Protein AF-A0A7C2HBJ3-F1 (afdb_monomer)

Mean predicted aligned error: 8.21 Å

Nearest PDB structures (foldseek):
  4od6-assembly1_A  TM=8.580E-01  e=6.125E-02  Deinococcus radiodurans R1 = ATCC 13939 = DSM 20539
  8r55-assembly1_z  TM=7.734E-01  e=4.657E-01  Bacillus subtilis

Solvent-accessible surface area (backbone atoms only — not comparable to full-atom values): 5624 Å² total; per-residue (Å²): 142,80,84,88,83,93,67,67,100,74,77,66,85,75,85,74,86,80,65,62,58,48,61,47,83,83,40,57,81,90,47,35,64,59,52,52,52,57,49,52,54,51,41,50,76,71,63,57,89,70,72,43,78,47,64,79,92,64,98,45,64,66,54,53,52,51,52,58,50,50,77,68,40,90,87,54,89,80,87,78,88,132

pLDDT: mean 87.87, std 13.9, range [45.06, 98.25]

Structure (mmCIF, N/CA/C/O backbone):
data_AF-A0A7C2HBJ3-F1
#
_entry.id   AF-A0A7C2HBJ3-F1
#
loop_
_atom_site.group_PDB
_atom_site.id
_atom_site.type_symbol
_atom_site.label_atom_id
_atom_site.label_alt_id
_atom_site.label_comp_id
_atom_site.label_asym_id
_atom_site.l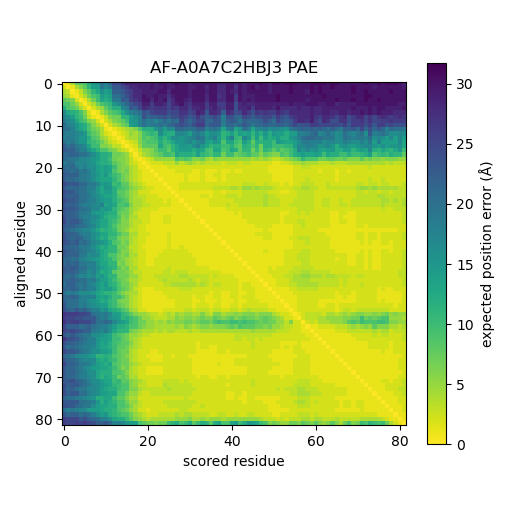abel_entity_id
_atom_site.label_seq_id
_atom_site.pdbx_PDB_ins_code
_atom_site.Cartn_x
_atom_site.Cartn_y
_atom_site.Cartn_z
_atom_site.occupancy
_atom_site.B_iso_or_equiv
_atom_site.auth_seq_id
_atom_site.auth_comp_id
_atom_site.auth_asym_id
_atom_site.auth_atom_id
_atom_site.pdbx_PDB_model_num
ATOM 1 N N . MET A 1 1 ? -39.194 -24.408 -29.327 1.00 49.59 1 MET A N 1
ATOM 2 C CA . MET A 1 1 ? -38.097 -24.900 -28.471 1.00 49.59 1 MET A CA 1
ATOM 3 C C . MET A 1 1 ? -36.820 -24.272 -29.006 1.00 49.59 1 MET A C 1
ATOM 5 O O . MET A 1 1 ? -36.317 -24.757 -30.007 1.00 49.59 1 MET A O 1
ATOM 9 N N . SER A 1 2 ? -36.381 -23.151 -28.429 1.00 45.06 2 SER A N 1
ATOM 10 C CA . SER A 1 2 ? -35.100 -22.512 -28.770 1.00 45.06 2 SER A CA 1
ATOM 11 C C . SER A 1 2 ? -34.176 -22.627 -27.563 1.00 45.06 2 SER A C 1
ATOM 13 O O . SER A 1 2 ? -34.623 -22.440 -26.432 1.00 45.06 2 SER A O 1
ATOM 15 N N . SER A 1 3 ? -32.944 -23.044 -27.841 1.00 52.25 3 SER A N 1
ATOM 16 C CA . SER A 1 3 ? -31.914 -23.487 -26.900 1.00 52.25 3 SER A CA 1
ATOM 17 C C . SER A 1 3 ? -31.509 -22.450 -25.847 1.00 52.25 3 SER A C 1
ATOM 19 O O . SER A 1 3 ? -31.590 -21.252 -26.116 1.00 52.25 3 SER A O 1
ATOM 21 N N . PRO A 1 4 ? -31.010 -22.900 -24.680 1.00 66.50 4 PRO A N 1
ATOM 22 C CA . PRO A 1 4 ? -30.352 -22.047 -23.702 1.00 66.50 4 PRO A CA 1
ATOM 23 C C . PRO A 1 4 ? -28.868 -21.826 -24.059 1.00 66.50 4 PRO A C 1
ATOM 25 O O . PRO A 1 4 ? -28.258 -22.663 -24.722 1.00 66.50 4 PRO A O 1
ATOM 28 N N . ALA A 1 5 ? -28.311 -20.746 -23.503 1.00 58.38 5 ALA A N 1
ATOM 29 C CA . ALA A 1 5 ? -26.886 -20.417 -23.362 1.00 58.38 5 ALA A CA 1
ATOM 30 C C . ALA A 1 5 ? -26.190 -19.667 -24.518 1.00 58.38 5 ALA A C 1
ATOM 32 O O . ALA A 1 5 ? -25.251 -20.174 -25.120 1.00 58.38 5 ALA A O 1
ATOM 33 N N . ASP A 1 6 ? -26.563 -18.398 -24.705 1.00 58.38 6 ASP A N 1
ATOM 34 C CA . ASP A 1 6 ? -25.615 -17.348 -25.113 1.00 58.38 6 ASP A CA 1
ATOM 35 C C . ASP A 1 6 ? -25.169 -16.591 -23.850 1.00 58.38 6 ASP A C 1
ATOM 37 O O . ASP A 1 6 ? -25.695 -15.535 -23.513 1.00 58.38 6 ASP A O 1
ATOM 41 N N . GLY A 1 7 ? -24.250 -17.179 -23.085 1.00 59.97 7 GLY A N 1
ATOM 42 C CA . GLY A 1 7 ? -23.499 -16.463 -22.054 1.00 59.97 7 GLY A CA 1
ATOM 43 C C . GLY A 1 7 ? -22.059 -16.391 -22.525 1.00 59.97 7 GLY A C 1
ATOM 44 O O . GLY A 1 7 ? -21.396 -17.427 -22.600 1.00 59.97 7 GLY A O 1
ATOM 45 N N . THR A 1 8 ? -21.576 -15.209 -22.908 1.00 59.59 8 THR A N 1
ATOM 46 C CA . THR A 1 8 ? -20.158 -15.077 -23.248 1.00 59.59 8 THR A CA 1
ATOM 47 C C . THR A 1 8 ? -19.338 -15.352 -21.978 1.00 59.59 8 THR A C 1
ATOM 49 O O . THR A 1 8 ? -19.688 -14.848 -20.912 1.00 59.59 8 THR A O 1
ATOM 52 N N . PRO A 1 9 ? -18.249 -16.141 -22.029 1.00 63.00 9 PRO A N 1
ATOM 53 C CA . PRO A 1 9 ? -17.468 -16.520 -20.840 1.00 63.00 9 PRO A CA 1
ATOM 54 C C . PRO A 1 9 ? -16.699 -15.350 -20.187 1.00 63.00 9 PRO A C 1
ATOM 56 O O . PRO A 1 9 ? -15.829 -15.575 -19.352 1.00 63.00 9 PRO A O 1
ATOM 59 N N . PHE A 1 10 ? -17.001 -14.109 -20.580 1.00 64.44 10 PHE A N 1
ATOM 60 C CA . PHE A 1 10 ? -16.336 -12.879 -20.159 1.00 64.44 10 PHE A CA 1
ATOM 61 C C . PHE A 1 10 ? -17.309 -11.812 -19.620 1.00 64.44 10 PHE A C 1
ATOM 63 O O . PHE A 1 10 ? -16.849 -10.734 -19.257 1.00 64.44 10 PHE A O 1
ATOM 70 N N . ASP A 1 11 ? -18.624 -12.074 -19.587 1.00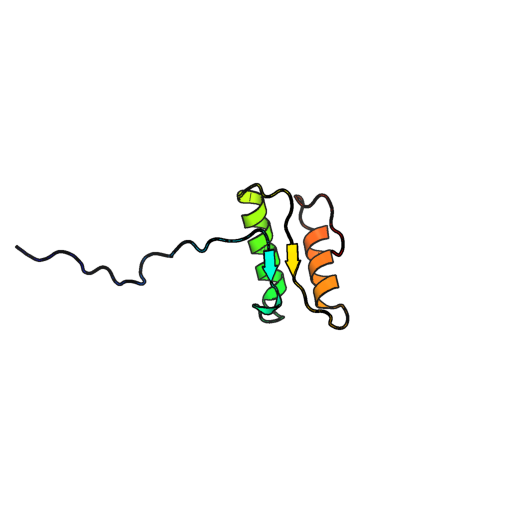 69.81 11 ASP A N 1
ATOM 71 C CA . ASP A 1 11 ? -19.631 -11.069 -19.191 1.00 69.81 11 ASP A CA 1
ATOM 72 C C . ASP A 1 11 ? -19.702 -10.827 -17.676 1.00 69.81 11 ASP A C 1
ATOM 74 O O . ASP A 1 11 ? -20.118 -9.758 -17.231 1.00 69.81 11 ASP A O 1
ATOM 78 N N . GLU A 1 12 ? -19.284 -11.801 -16.864 1.00 74.44 12 GLU A N 1
ATOM 79 C CA . GLU A 1 12 ? -19.367 -11.699 -15.410 1.00 74.44 12 GLU A CA 1
ATOM 80 C C . GLU A 1 12 ? -17.970 -11.471 -14.809 1.00 74.44 12 GLU A C 1
ATOM 82 O O . GLU A 1 12 ? -17.053 -12.264 -15.057 1.00 74.44 12 GLU A O 1
ATOM 87 N N . PRO A 1 13 ? -17.755 -10.385 -14.039 1.00 74.81 13 PRO A N 1
ATOM 88 C CA . PRO A 1 13 ? -16.468 -10.133 -13.411 1.00 74.81 13 PRO A CA 1
ATOM 89 C C . PRO A 1 13 ? -16.153 -11.257 -12.422 1.00 74.81 13 PRO A C 1
ATOM 91 O O . PRO A 1 13 ? -16.855 -11.448 -11.430 1.00 74.81 13 PRO A O 1
ATOM 94 N N . VAL A 1 14 ? -15.071 -11.994 -12.680 1.00 73.88 14 VAL A N 1
ATOM 95 C CA . VAL A 1 14 ? -14.592 -13.027 -11.759 1.00 73.88 14 VAL A CA 1
ATOM 96 C C . VAL A 1 14 ? -13.990 -12.336 -10.532 1.00 73.88 14 VAL A C 1
ATOM 98 O O . VAL A 1 14 ? -13.045 -11.554 -10.686 1.00 73.88 14 VAL A O 1
ATOM 101 N N . PRO A 1 15 ? -14.492 -12.600 -9.313 1.00 66.31 15 PRO A N 1
ATOM 102 C CA . PRO A 1 15 ? -13.906 -12.040 -8.107 1.00 66.31 15 PRO A CA 1
ATOM 103 C C . PRO A 1 15 ? -12.493 -12.603 -7.930 1.00 66.31 15 PRO A C 1
ATOM 105 O O . PRO A 1 15 ? -12.306 -13.804 -7.750 1.00 66.31 15 PRO A O 1
ATOM 108 N N . LEU A 1 16 ? -11.487 -11.730 -7.991 1.00 65.50 16 LEU A N 1
ATOM 109 C CA . LEU A 1 16 ? -10.117 -12.101 -7.656 1.00 65.50 16 LEU A CA 1
ATOM 110 C C . LEU A 1 16 ? -9.966 -12.135 -6.135 1.00 65.50 16 LEU A C 1
ATOM 112 O O . LEU A 1 16 ? -10.339 -11.188 -5.434 1.00 65.50 16 LEU A O 1
ATOM 116 N N . GLU A 1 17 ? -9.399 -13.225 -5.621 1.00 68.25 17 GLU A N 1
ATOM 117 C CA . GLU A 1 17 ? -8.997 -13.291 -4.222 1.00 68.25 17 GLU A CA 1
ATOM 118 C C . GLU A 1 17 ? -7.847 -12.314 -3.997 1.00 68.25 17 GLU A C 1
ATOM 120 O O . GLU A 1 17 ? -6.719 -12.505 -4.448 1.00 68.25 17 GLU A O 1
ATOM 125 N N . ILE A 1 18 ? -8.158 -11.221 -3.315 1.00 70.88 18 ILE A N 1
ATOM 126 C CA . ILE A 1 18 ? -7.155 -10.293 -2.824 1.00 70.88 18 ILE A CA 1
ATOM 127 C C . ILE A 1 18 ? -6.523 -10.960 -1.604 1.00 70.88 18 ILE A C 1
ATOM 129 O O . ILE A 1 18 ? -7.242 -11.454 -0.732 1.00 70.88 18 ILE A O 1
ATOM 133 N N . SER A 1 19 ? -5.195 -10.968 -1.542 1.00 85.44 19 SER A N 1
ATOM 134 C CA . SER A 1 19 ? -4.442 -11.371 -0.355 1.00 85.44 19 SER A CA 1
ATOM 135 C C . SER A 1 19 ? -4.088 -10.158 0.501 1.00 85.44 19 SER A C 1
ATOM 137 O O . SER A 1 19 ? -4.130 -9.015 0.036 1.00 85.44 19 SER A O 1
ATOM 139 N N . ASP A 1 20 ? -3.664 -10.409 1.736 1.00 91.38 20 ASP A N 1
ATOM 140 C CA . ASP A 1 20 ? -3.118 -9.405 2.653 1.00 91.38 20 ASP A CA 1
ATOM 141 C C . ASP A 1 20 ? -1.774 -8.817 2.181 1.00 91.38 20 ASP A C 1
ATOM 143 O O . ASP A 1 20 ? -1.150 -8.039 2.903 1.00 91.38 20 ASP A O 1
ATOM 147 N N . VAL A 1 21 ? -1.332 -9.142 0.960 1.00 95.19 21 VAL A N 1
ATOM 148 C CA . VAL A 1 21 ? -0.094 -8.670 0.345 1.00 95.19 21 VAL A CA 1
ATOM 149 C C . VAL A 1 21 ? -0.377 -7.961 -0.981 1.00 95.19 21 VAL A C 1
ATOM 151 O O . VAL A 1 21 ? -0.885 -8.562 -1.923 1.00 95.19 21 VAL A O 1
ATOM 154 N N . LEU A 1 22 ? 0.056 -6.707 -1.103 1.00 95.25 22 LEU A N 1
ATOM 155 C CA . LEU A 1 22 ? 0.099 -5.987 -2.377 1.00 95.25 22 LEU A CA 1
ATOM 156 C C . LEU A 1 22 ? 1.535 -5.906 -2.892 1.00 95.25 22 LEU A C 1
ATOM 158 O O . LEU A 1 22 ? 2.376 -5.287 -2.243 1.00 95.25 22 LEU A O 1
ATOM 162 N N . ASP A 1 23 ? 1.813 -6.456 -4.075 1.00 95.19 23 ASP A N 1
ATOM 163 C CA . ASP A 1 23 ? 3.098 -6.257 -4.756 1.00 95.19 23 ASP A CA 1
ATOM 164 C C . ASP A 1 23 ? 3.026 -5.114 -5.771 1.00 95.19 23 ASP A C 1
ATOM 166 O O . ASP A 1 23 ? 2.391 -5.213 -6.824 1.00 95.19 23 ASP A O 1
ATOM 170 N N . LEU A 1 24 ? 3.711 -4.012 -5.463 1.00 95.75 24 LEU A N 1
ATOM 171 C CA . LEU A 1 24 ? 3.748 -2.836 -6.325 1.00 95.75 24 LEU A CA 1
ATOM 172 C C . LEU A 1 24 ? 4.605 -3.025 -7.584 1.00 95.75 24 LEU A C 1
ATOM 174 O O . LEU A 1 24 ? 4.531 -2.177 -8.475 1.00 95.75 24 LEU A O 1
ATOM 178 N N . HIS A 1 25 ? 5.384 -4.107 -7.712 1.00 93.38 25 HIS A N 1
ATOM 179 C CA . HIS A 1 25 ? 6.096 -4.417 -8.960 1.00 93.38 25 HIS A CA 1
ATOM 180 C C . HIS A 1 25 ? 5.155 -4.802 -10.106 1.00 93.38 25 HIS A C 1
ATOM 182 O O . HIS A 1 25 ? 5.543 -4.685 -11.268 1.00 93.38 25 HIS A O 1
ATOM 188 N N . ALA A 1 26 ? 3.925 -5.225 -9.799 1.00 91.69 26 ALA A N 1
ATOM 189 C CA . ALA A 1 26 ? 2.915 -5.548 -10.804 1.00 91.69 26 ALA A CA 1
ATOM 190 C C . ALA A 1 26 ? 2.317 -4.302 -11.488 1.00 91.69 26 ALA A C 1
ATOM 192 O O . ALA A 1 26 ? 1.612 -4.426 -12.488 1.00 91.69 26 ALA A O 1
ATOM 193 N N . PHE A 1 27 ? 2.593 -3.101 -10.969 1.00 93.62 27 PHE A N 1
ATOM 194 C CA . PHE A 1 27 ? 1.999 -1.853 -11.438 1.00 93.62 27 PHE A CA 1
ATOM 195 C C . PHE A 1 27 ? 3.041 -0.949 -12.090 1.00 93.62 27 PHE A C 1
ATOM 197 O O . PHE A 1 27 ? 4.180 -0.830 -11.631 1.00 93.62 27 PHE A O 1
ATOM 204 N N . ALA A 1 28 ? 2.630 -0.221 -13.130 1.00 93.88 28 ALA A N 1
ATOM 205 C CA . ALA A 1 28 ? 3.460 0.853 -13.652 1.00 93.88 28 ALA A CA 1
ATOM 206 C C . ALA A 1 28 ? 3.633 1.956 -12.582 1.00 93.88 28 ALA A C 1
ATOM 208 O O . ALA A 1 28 ? 2.706 2.222 -11.810 1.00 93.88 28 ALA A O 1
ATOM 209 N N . PRO A 1 29 ? 4.775 2.673 -12.545 1.00 90.75 29 PRO A N 1
ATOM 210 C CA . PRO A 1 29 ? 5.050 3.661 -11.497 1.00 90.75 29 PRO A CA 1
ATOM 211 C C . PRO A 1 29 ? 3.984 4.755 -11.343 1.00 90.75 29 PRO A C 1
ATOM 213 O O . PRO A 1 29 ? 3.728 5.214 -10.232 1.00 90.75 29 PRO A O 1
ATOM 216 N N . ARG A 1 30 ? 3.354 5.161 -12.452 1.00 94.50 30 ARG A N 1
ATOM 217 C CA . ARG A 1 30 ? 2.275 6.162 -12.463 1.00 94.50 30 ARG A CA 1
ATOM 218 C C . ARG A 1 30 ? 0.974 5.660 -11.823 1.00 94.50 30 ARG A C 1
ATOM 220 O O . ARG A 1 30 ? 0.227 6.467 -11.284 1.00 94.50 30 ARG A O 1
ATOM 227 N N . ASP A 1 31 ? 0.748 4.347 -11.843 1.00 96.75 31 ASP A N 1
ATOM 228 C CA . ASP A 1 31 ? -0.492 3.706 -11.396 1.00 96.75 31 ASP A CA 1
ATOM 229 C C . ASP A 1 31 ? -0.375 3.192 -9.950 1.00 96.75 31 ASP A C 1
ATOM 231 O O . ASP A 1 31 ? -1.371 3.106 -9.234 1.00 96.75 31 ASP A O 1
ATOM 235 N N . ALA A 1 32 ? 0.850 2.937 -9.474 1.00 95.38 32 ALA A N 1
ATOM 236 C CA . ALA A 1 32 ? 1.130 2.346 -8.162 1.00 95.38 32 ALA A CA 1
ATOM 237 C C . ALA A 1 32 ? 0.467 3.080 -6.983 1.00 95.38 32 ALA A C 1
ATOM 239 O O . ALA A 1 32 ? -0.015 2.446 -6.048 1.00 95.38 32 ALA A O 1
ATOM 240 N N . LYS A 1 33 ? 0.418 4.419 -7.017 1.00 97.00 33 LYS A N 1
ATOM 241 C CA . LYS A 1 33 ? -0.216 5.207 -5.949 1.00 97.00 33 LYS A CA 1
ATOM 242 C C . LYS A 1 33 ? -1.731 4.987 -5.899 1.00 97.00 33 LYS A C 1
ATOM 244 O O . LYS A 1 33 ? -2.285 4.859 -4.811 1.00 97.00 33 LYS A O 1
ATOM 249 N N . ALA A 1 34 ? -2.385 4.980 -7.060 1.00 97.56 34 ALA A N 1
ATOM 250 C CA . ALA A 1 34 ? -3.826 4.771 -7.153 1.00 97.56 34 ALA A CA 1
ATOM 251 C C . ALA A 1 34 ? -4.190 3.330 -6.771 1.00 97.56 34 ALA A C 1
ATOM 253 O O . ALA A 1 34 ? -5.106 3.126 -5.979 1.00 97.56 34 ALA A O 1
ATOM 254 N N . ALA A 1 35 ? -3.407 2.357 -7.249 1.00 96.44 35 ALA A N 1
ATOM 255 C CA . ALA A 1 35 ? -3.562 0.949 -6.899 1.00 96.44 35 ALA A CA 1
ATOM 256 C C . ALA A 1 35 ? -3.446 0.707 -5.386 1.00 96.44 35 ALA A C 1
ATOM 258 O O . ALA A 1 35 ? -4.302 0.046 -4.807 1.00 96.44 35 ALA A O 1
ATOM 259 N N . LEU A 1 36 ? -2.433 1.293 -4.734 1.00 97.44 36 LEU A N 1
ATOM 260 C CA . LEU A 1 36 ? -2.263 1.193 -3.284 1.00 97.44 36 LEU A CA 1
ATOM 261 C C . LEU A 1 36 ? -3.465 1.763 -2.521 1.00 97.44 36 LEU A C 1
ATOM 263 O O . LEU A 1 36 ? -3.927 1.134 -1.576 1.00 97.44 36 LEU A O 1
ATOM 267 N N . GLY A 1 37 ? -3.969 2.934 -2.921 1.00 97.56 37 GLY A N 1
ATOM 268 C CA . GLY A 1 37 ? -5.128 3.552 -2.271 1.00 97.56 37 GLY A CA 1
ATOM 269 C C . GLY A 1 37 ? -6.376 2.672 -2.353 1.00 97.56 37 GLY A C 1
ATOM 270 O O . GLY A 1 37 ? -6.957 2.345 -1.322 1.00 97.56 37 GLY A O 1
ATOM 271 N N . ALA A 1 38 ? -6.726 2.222 -3.561 1.00 96.06 38 ALA A N 1
ATOM 272 C CA . ALA A 1 38 ? -7.893 1.367 -3.781 1.00 96.06 38 ALA A CA 1
ATOM 273 C C . ALA A 1 38 ? -7.780 0.026 -3.037 1.00 96.06 38 ALA A C 1
ATOM 275 O O . ALA A 1 38 ? -8.737 -0.443 -2.426 1.00 96.06 38 ALA A O 1
ATOM 276 N N . TRP A 1 39 ? -6.591 -0.578 -3.040 1.00 96.06 39 TRP A N 1
ATOM 277 C CA . TRP A 1 39 ? -6.360 -1.829 -2.326 1.00 96.06 39 TRP A CA 1
ATOM 278 C C . TRP A 1 39 ? -6.451 -1.669 -0.800 1.00 96.06 39 TRP A C 1
ATOM 280 O O . TRP A 1 39 ? -6.977 -2.556 -0.137 1.00 96.06 39 TRP A O 1
ATOM 290 N N . LEU A 1 40 ? -5.992 -0.546 -0.231 1.00 96.94 40 LEU A N 1
ATOM 291 C CA . LEU A 1 40 ? -6.109 -0.277 1.210 1.00 96.94 40 LEU A CA 1
ATOM 292 C C . LEU A 1 40 ? -7.568 -0.12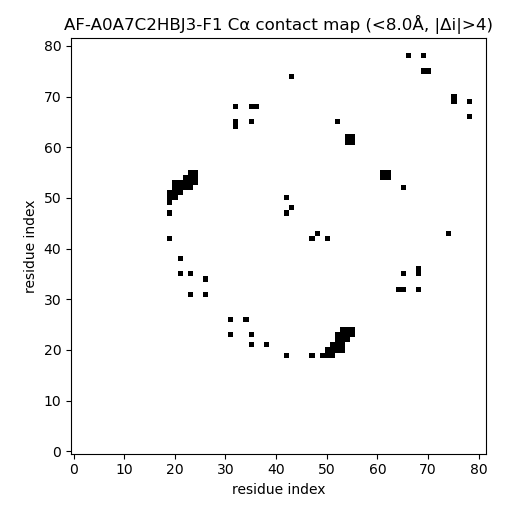9 1.660 1.00 96.94 40 LEU A C 1
ATOM 294 O O . LEU A 1 40 ? -7.921 -0.619 2.732 1.00 96.94 40 LEU A O 1
ATOM 298 N N . GLU A 1 41 ? -8.407 0.527 0.857 1.00 96.12 41 GLU A N 1
ATOM 299 C CA . GLU A 1 41 ? -9.846 0.647 1.130 1.00 96.12 41 GLU A CA 1
ATOM 300 C C . GLU A 1 41 ? -10.525 -0.727 1.145 1.00 96.12 41 GLU A C 1
ATOM 302 O O . GLU A 1 41 ? -11.268 -1.047 2.072 1.00 96.12 41 GLU A O 1
ATOM 307 N N . GLU A 1 42 ? -10.206 -1.575 0.170 1.00 94.81 42 GLU A N 1
ATOM 308 C CA . GLU A 1 42 ? -10.746 -2.931 0.072 1.00 94.81 42 GLU A CA 1
ATOM 309 C C . GLU A 1 42 ? -10.232 -3.846 1.198 1.00 94.81 42 GLU A C 1
ATOM 311 O O . GLU A 1 42 ? -11.007 -4.576 1.817 1.00 94.81 42 GLU A O 1
ATOM 316 N N . ALA A 1 43 ? -8.940 -3.768 1.533 1.00 94.31 43 ALA A N 1
ATOM 317 C CA . ALA A 1 43 ? -8.362 -4.471 2.677 1.00 94.31 43 ALA A CA 1
ATOM 318 C C . ALA A 1 43 ? -9.048 -4.076 3.996 1.00 94.31 43 ALA A C 1
ATOM 320 O O . ALA A 1 43 ? -9.344 -4.936 4.833 1.00 94.31 43 ALA A O 1
ATOM 321 N N . HIS A 1 44 ? -9.344 -2.783 4.166 1.00 95.94 44 HIS A N 1
ATOM 322 C CA . HIS A 1 44 ? -10.079 -2.279 5.320 1.00 95.94 44 HIS A CA 1
ATOM 323 C C . HIS A 1 44 ? -11.527 -2.785 5.342 1.00 95.94 44 HIS A C 1
ATOM 325 O O . HIS A 1 44 ? -11.984 -3.266 6.380 1.00 95.94 44 HIS A O 1
ATOM 331 N N . ALA A 1 45 ? -12.226 -2.753 4.203 1.00 94.62 45 ALA A N 1
ATOM 332 C CA . ALA A 1 45 ? -13.595 -3.257 4.074 1.00 94.62 45 ALA A CA 1
ATOM 333 C C . ALA A 1 45 ? -13.705 -4.758 4.401 1.00 94.62 45 ALA A C 1
ATOM 335 O O . ALA A 1 45 ? -14.696 -5.198 4.984 1.00 94.62 45 ALA A O 1
ATOM 336 N N . ARG A 1 46 ? -12.660 -5.538 4.097 1.00 92.00 46 ARG A N 1
ATOM 337 C CA . ARG A 1 46 ? -12.540 -6.962 4.462 1.00 92.00 46 ARG A CA 1
ATOM 338 C C . ARG A 1 46 ? -12.165 -7.203 5.927 1.00 92.00 46 ARG A C 1
ATOM 340 O O . ARG A 1 46 ? -12.166 -8.348 6.375 1.00 92.00 46 ARG A O 1
ATOM 347 N N . GLY A 1 47 ? -11.840 -6.154 6.682 1.00 94.06 47 GLY A N 1
ATOM 348 C CA . GLY A 1 47 ? -11.497 -6.240 8.101 1.00 94.06 47 GLY A CA 1
ATOM 349 C C . GLY A 1 47 ? -10.096 -6.788 8.382 1.00 94.06 47 GLY A C 1
ATOM 350 O O . GLY A 1 47 ? -9.843 -7.280 9.487 1.00 94.06 47 GLY A O 1
ATOM 351 N N . TRP A 1 48 ? -9.169 -6.730 7.420 1.00 94.44 48 TRP A N 1
ATOM 352 C CA . TRP A 1 48 ? -7.786 -7.117 7.692 1.00 94.44 48 TRP A CA 1
ATOM 353 C C . TRP A 1 48 ? -7.123 -6.135 8.652 1.00 94.44 48 TRP A C 1
ATOM 355 O O . TRP A 1 48 ? -7.139 -4.924 8.452 1.00 94.44 48 TRP A O 1
ATOM 365 N N . ARG A 1 49 ? -6.514 -6.680 9.709 1.00 94.81 49 ARG A N 1
ATOM 366 C CA . ARG A 1 49 ? -5.835 -5.883 10.743 1.00 94.81 49 ARG A CA 1
ATOM 367 C C . ARG A 1 49 ? -4.385 -5.566 10.406 1.00 94.81 49 ARG A C 1
ATOM 369 O O . ARG A 1 49 ? -3.857 -4.570 10.877 1.00 94.81 49 ARG A O 1
ATOM 376 N N . HIS A 1 50 ? -3.751 -6.422 9.614 1.00 95.50 50 HIS A N 1
ATOM 377 C CA . HIS A 1 50 ? -2.374 -6.261 9.173 1.00 95.50 50 HIS A CA 1
ATOM 378 C C . HIS A 1 50 ? -2.300 -6.647 7.708 1.00 95.50 50 HIS A C 1
ATOM 380 O O . HIS A 1 50 ? -2.938 -7.611 7.291 1.00 95.50 50 HIS A O 1
ATOM 386 N N . VAL A 1 51 ? -1.523 -5.882 6.954 1.00 96.44 51 VAL A N 1
ATOM 387 C CA . VAL A 1 51 ? -1.291 -6.110 5.535 1.00 96.44 51 VAL A CA 1
ATOM 388 C C . VAL A 1 51 ? 0.156 -5.776 5.201 1.00 96.44 51 VAL A C 1
ATOM 390 O O . VAL A 1 51 ? 0.827 -5.049 5.939 1.00 96.44 51 VAL A O 1
ATOM 393 N N . ARG A 1 52 ? 0.644 -6.279 4.073 1.00 96.81 52 ARG A N 1
ATOM 394 C CA . ARG A 1 52 ? 2.009 -6.062 3.606 1.00 96.81 52 ARG A CA 1
ATOM 395 C C . ARG A 1 52 ? 2.002 -5.414 2.233 1.00 96.81 52 ARG A C 1
ATOM 397 O O . ARG A 1 52 ? 1.351 -5.888 1.313 1.00 96.81 52 ARG A O 1
ATOM 404 N N . VAL A 1 53 ? 2.799 -4.365 2.070 1.00 97.00 53 VAL A N 1
ATOM 405 C CA . VAL A 1 53 ? 3.055 -3.760 0.760 1.00 97.00 53 VAL A CA 1
ATOM 406 C C . VAL A 1 53 ? 4.479 -4.110 0.354 1.00 97.00 53 VAL A C 1
ATOM 408 O O . VAL A 1 53 ? 5.441 -3.656 0.973 1.00 97.00 53 VAL A O 1
ATOM 411 N N . ILE A 1 54 ? 4.624 -4.942 -0.672 1.00 96.00 54 ILE A N 1
ATOM 412 C CA . ILE A 1 54 ? 5.915 -5.239 -1.282 1.00 96.00 54 ILE A CA 1
ATOM 413 C C . ILE A 1 54 ? 6.235 -4.103 -2.250 1.00 96.00 54 ILE A C 1
ATOM 415 O O . ILE A 1 54 ? 5.500 -3.821 -3.194 1.00 96.00 54 ILE A O 1
ATOM 419 N N . HIS A 1 55 ? 7.358 -3.444 -1.999 1.00 92.75 55 HIS A N 1
ATOM 420 C CA . HIS A 1 55 ? 7.946 -2.456 -2.888 1.00 92.75 55 HIS A CA 1
ATOM 421 C C . HIS A 1 55 ? 9.401 -2.831 -3.176 1.00 92.75 55 HIS A C 1
ATOM 423 O O . HIS A 1 55 ? 10.037 -3.580 -2.429 1.00 92.75 55 HIS A O 1
ATOM 429 N N . GLY A 1 56 ? 9.961 -2.290 -4.253 1.00 86.94 56 GLY A N 1
ATOM 430 C CA . GLY A 1 56 ? 11.333 -2.604 -4.649 1.00 86.94 56 GLY A CA 1
ATOM 431 C C . GLY A 1 56 ? 12.405 -2.113 -3.672 1.00 86.94 56 GLY A C 1
ATOM 432 O O . GLY A 1 56 ? 12.187 -1.209 -2.862 1.00 86.94 56 GLY A O 1
ATOM 433 N N . ARG A 1 57 ? 13.616 -2.671 -3.816 1.00 86.25 57 ARG A N 1
ATOM 434 C CA . ARG A 1 57 ? 14.845 -2.292 -3.081 1.00 86.25 57 ARG A CA 1
ATOM 435 C C . ARG A 1 57 ? 15.597 -1.103 -3.705 1.00 86.25 57 ARG A C 1
ATOM 437 O O . ARG A 1 57 ? 16.797 -0.960 -3.504 1.00 86.25 57 ARG A O 1
ATOM 444 N N . GLY A 1 58 ? 14.925 -0.295 -4.528 1.00 85.44 58 GLY A N 1
ATOM 445 C CA . GLY A 1 58 ? 15.549 0.824 -5.240 1.00 85.44 58 GLY A CA 1
ATOM 446 C C . GLY A 1 58 ? 15.993 1.963 -4.313 1.00 85.44 58 GLY A C 1
ATOM 447 O O . GLY A 1 58 ? 16.037 1.827 -3.095 1.00 85.44 58 GLY A O 1
ATOM 448 N N . ILE A 1 59 ? 16.226 3.146 -4.882 1.00 91.38 59 ILE A N 1
ATOM 449 C CA . ILE A 1 59 ? 16.673 4.359 -4.161 1.00 91.38 59 ILE A CA 1
ATOM 450 C C . ILE A 1 59 ? 15.656 4.942 -3.147 1.00 91.38 59 ILE A C 1
ATOM 452 O O . ILE A 1 59 ? 15.822 6.059 -2.671 1.00 91.38 59 ILE A O 1
ATOM 456 N N . GLY A 1 60 ? 14.574 4.225 -2.826 1.00 92.69 60 GLY A N 1
ATOM 457 C CA . GLY A 1 60 ? 13.601 4.616 -1.799 1.00 92.69 60 GLY A CA 1
ATOM 458 C C . GLY A 1 60 ? 12.405 5.446 -2.277 1.00 92.69 60 GLY A C 1
ATOM 459 O O . GLY A 1 60 ? 11.526 5.729 -1.471 1.00 92.69 60 GLY A O 1
ATOM 460 N N . VAL A 1 61 ? 12.304 5.787 -3.567 1.00 93.69 61 VAL A N 1
ATOM 461 C CA . VAL A 1 61 ? 11.180 6.586 -4.106 1.00 93.69 61 VAL A CA 1
ATOM 462 C C . VAL A 1 61 ? 9.825 5.907 -3.875 1.00 93.69 61 VAL A C 1
ATOM 464 O O . VAL A 1 61 ? 8.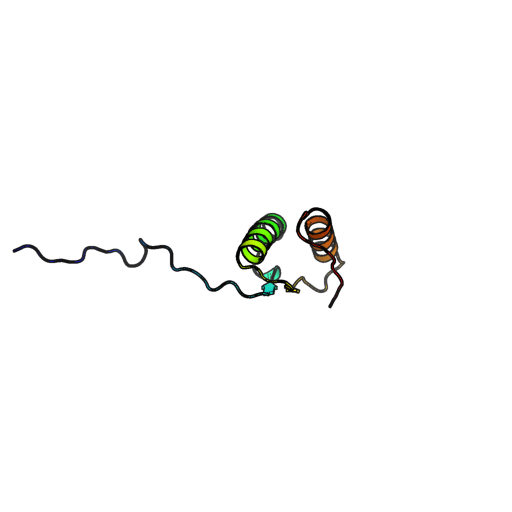892 6.538 -3.383 1.00 93.69 6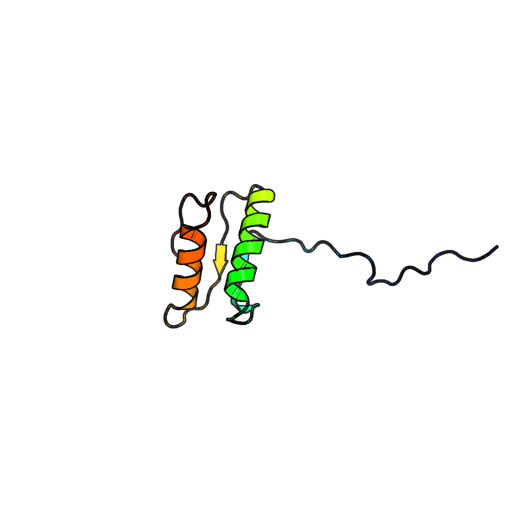1 VAL A O 1
ATOM 467 N N . GLN A 1 62 ? 9.713 4.614 -4.196 1.00 93.94 62 GLN A N 1
ATOM 468 C CA . GLN A 1 62 ? 8.456 3.876 -4.039 1.00 93.94 62 GLN A CA 1
ATOM 469 C C . GLN A 1 62 ? 8.116 3.657 -2.555 1.00 93.94 62 GLN A C 1
ATOM 471 O O . GLN A 1 62 ? 6.967 3.839 -2.172 1.00 93.94 62 GLN A O 1
ATOM 476 N N . ARG A 1 63 ? 9.122 3.386 -1.706 1.00 95.25 63 ARG A N 1
ATOM 477 C CA . ARG A 1 63 ? 8.966 3.308 -0.241 1.00 95.25 63 ARG A CA 1
ATOM 478 C C . ARG A 1 63 ? 8.394 4.605 0.329 1.00 95.25 63 ARG A C 1
ATOM 480 O O . ARG A 1 63 ? 7.427 4.584 1.079 1.00 95.25 63 ARG A O 1
ATOM 487 N N . GLU A 1 64 ? 8.967 5.742 -0.048 1.00 96.62 64 GLU A N 1
ATOM 488 C CA . GLU A 1 64 ? 8.507 7.053 0.412 1.00 96.62 64 GLU A CA 1
ATOM 489 C C . GLU A 1 64 ? 7.082 7.366 -0.076 1.00 96.62 64 GLU A C 1
ATOM 491 O O . GLU A 1 64 ? 6.264 7.892 0.678 1.00 96.62 64 GLU A O 1
ATOM 496 N N . MET A 1 65 ? 6.745 6.986 -1.313 1.00 96.62 65 MET A N 1
ATOM 497 C CA . MET A 1 65 ? 5.376 7.088 -1.827 1.00 96.62 65 MET A CA 1
ATOM 498 C C . MET A 1 65 ? 4.393 6.263 -0.980 1.00 96.62 65 MET A C 1
ATOM 500 O O . MET A 1 65 ? 3.379 6.815 -0.551 1.00 96.62 65 MET A O 1
ATOM 504 N N . VAL A 1 66 ? 4.719 4.999 -0.680 1.00 97.44 66 VAL A N 1
ATOM 505 C CA . VAL A 1 66 ? 3.901 4.118 0.174 1.00 97.44 66 VAL A CA 1
ATOM 506 C C . VAL A 1 66 ? 3.679 4.756 1.542 1.00 97.44 66 VAL A C 1
ATOM 508 O O . VAL A 1 66 ? 2.535 4.935 1.955 1.00 97.44 66 VAL A O 1
ATOM 511 N N . ARG A 1 67 ? 4.753 5.189 2.215 1.00 97.81 67 ARG A N 1
ATOM 512 C CA . ARG A 1 67 ? 4.672 5.817 3.544 1.00 97.81 67 ARG A CA 1
ATOM 513 C C . ARG A 1 67 ? 3.778 7.059 3.548 1.00 97.81 67 ARG A C 1
ATOM 515 O O . ARG A 1 67 ? 2.998 7.237 4.478 1.00 97.81 67 ARG A O 1
ATOM 522 N N . ARG A 1 68 ? 3.836 7.899 2.507 1.00 98.12 68 ARG A N 1
ATOM 523 C CA . ARG A 1 68 ? 2.953 9.077 2.388 1.00 98.12 68 ARG A CA 1
ATOM 524 C C . ARG A 1 68 ? 1.487 8.720 2.198 1.00 98.12 68 ARG A C 1
ATOM 526 O O . ARG A 1 68 ? 0.640 9.476 2.664 1.00 98.12 68 ARG A O 1
ATOM 533 N N . VAL A 1 69 ? 1.187 7.645 1.468 1.00 98.12 69 VAL A N 1
ATOM 534 C CA . VAL A 1 69 ? -0.192 7.163 1.318 1.00 98.12 69 VAL A CA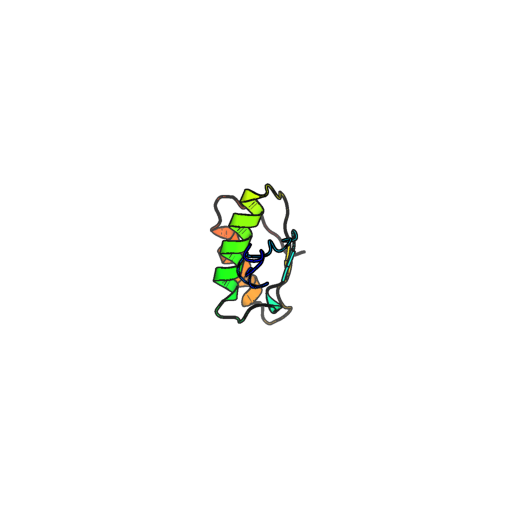 1
ATOM 535 C C . VAL A 1 69 ? -0.684 6.633 2.661 1.00 98.12 69 VAL A C 1
ATOM 537 O O . VAL A 1 69 ? -1.684 7.139 3.158 1.00 98.12 69 VAL A O 1
ATOM 540 N N . LEU A 1 70 ? 0.075 5.735 3.299 1.00 98.25 70 LEU A N 1
ATOM 541 C CA . LEU A 1 70 ? -0.270 5.155 4.602 1.00 98.25 70 LEU A CA 1
ATOM 542 C C . LEU A 1 70 ? -0.496 6.227 5.677 1.00 98.25 70 LEU A C 1
ATOM 544 O O . LEU A 1 70 ? -1.504 6.191 6.368 1.00 98.25 70 LEU A O 1
ATOM 548 N N . ALA A 1 71 ? 0.374 7.239 5.758 1.00 98.25 71 ALA A N 1
ATOM 549 C CA . ALA A 1 71 ? 0.245 8.342 6.714 1.00 98.25 71 ALA A CA 1
ATOM 550 C C . ALA A 1 71 ? -0.997 9.233 6.506 1.00 98.25 71 ALA A C 1
ATOM 552 O O . ALA A 1 71 ? -1.320 10.041 7.373 1.00 98.25 71 ALA A O 1
ATOM 553 N N . ARG A 1 72 ? -1.662 9.146 5.347 1.00 97.56 72 ARG A N 1
ATOM 554 C CA . ARG A 1 72 ? -2.878 9.912 5.024 1.00 97.56 72 ARG A CA 1
ATOM 555 C C . ARG A 1 72 ? -4.150 9.068 5.102 1.00 97.56 72 ARG A C 1
ATOM 557 O O . ARG A 1 72 ? -5.235 9.631 4.981 1.00 97.56 72 ARG A O 1
ATOM 564 N N . CYS A 1 73 ? -4.035 7.754 5.278 1.00 97.12 73 CYS A N 1
ATOM 565 C CA . CYS A 1 73 ? -5.177 6.856 5.396 1.00 97.12 73 CYS A CA 1
ATOM 566 C C . CYS A 1 73 ? -5.727 6.904 6.833 1.00 97.12 73 CYS A C 1
ATOM 568 O O . CYS A 1 73 ? -5.010 6.535 7.760 1.00 97.12 73 CYS A O 1
ATOM 570 N N . PRO A 1 74 ? -6.992 7.311 7.049 1.00 97.00 74 PRO A N 1
ATOM 571 C CA . PRO A 1 74 ? -7.540 7.517 8.395 1.00 97.00 74 PRO A CA 1
ATOM 572 C C . PRO A 1 74 ? -7.700 6.222 9.206 1.00 97.00 74 PRO A C 1
ATOM 574 O O . PRO A 1 74 ? -7.824 6.276 10.424 1.00 97.00 74 PRO A O 1
ATOM 577 N N . PHE A 1 75 ? -7.704 5.067 8.537 1.00 96.62 75 PHE A N 1
ATOM 578 C CA . PHE A 1 75 ? -7.836 3.739 9.141 1.00 96.62 75 PHE A CA 1
ATOM 579 C C . PHE A 1 75 ? -6.494 3.000 9.295 1.00 96.62 75 PHE A C 1
ATOM 581 O O . PHE A 1 75 ? -6.481 1.832 9.678 1.00 96.62 75 PHE A O 1
ATOM 588 N N . VAL A 1 76 ? -5.364 3.650 8.992 1.00 98.00 76 VAL A N 1
ATOM 589 C CA . VAL A 1 76 ? -4.028 3.095 9.247 1.00 98.00 76 VAL A CA 1
ATOM 590 C C . VAL A 1 76 ? -3.534 3.612 10.593 1.00 98.00 76 VAL A C 1
ATOM 592 O O . VAL A 1 76 ? -3.241 4.794 10.743 1.00 98.00 76 VAL A O 1
ATOM 595 N N . GLU A 1 77 ? -3.420 2.716 11.570 1.00 98.00 77 GLU A N 1
ATOM 596 C CA . GLU A 1 77 ? -2.948 3.063 12.916 1.00 98.00 77 GLU A CA 1
ATOM 597 C C . GLU A 1 77 ? -1.423 3.246 12.968 1.00 98.00 77 GLU A C 1
ATOM 599 O O . GLU A 1 77 ? -0.918 4.189 13.574 1.00 98.00 77 GLU A O 1
ATOM 604 N N . SER A 1 78 ? -0.667 2.357 12.317 1.00 97.94 78 SER A N 1
ATOM 605 C CA . SER A 1 78 ? 0.795 2.427 12.266 1.00 97.94 78 SER A CA 1
ATOM 606 C C . SER A 1 78 ? 1.359 1.694 11.048 1.00 97.94 78 SER A C 1
ATOM 608 O O . SER A 1 78 ? 0.677 0.890 10.413 1.00 9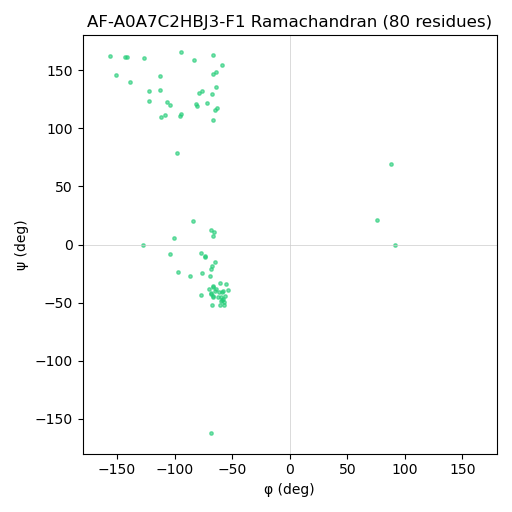7.94 78 SER A O 1
ATOM 610 N N . PHE A 1 79 ? 2.615 1.988 10.704 1.00 98.12 79 PHE A N 1
ATOM 611 C CA . PHE A 1 79 ? 3.359 1.278 9.666 1.00 98.12 79 PHE A CA 1
ATOM 612 C C . PHE A 1 79 ? 4.862 1.291 9.960 1.00 98.12 79 PHE A C 1
ATOM 614 O O . PHE A 1 79 ? 5.411 2.272 10.468 1.00 98.12 79 PHE A O 1
ATOM 621 N N . ALA A 1 80 ? 5.533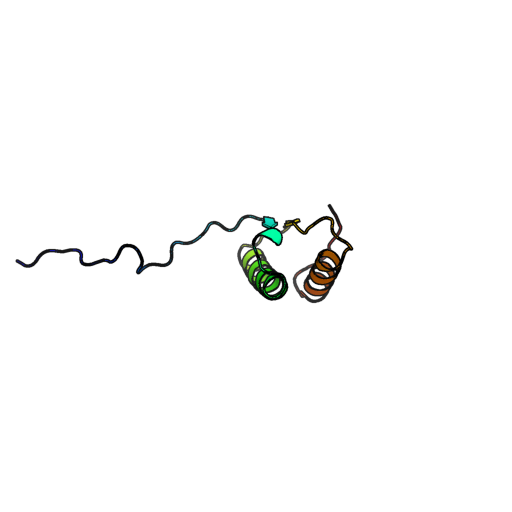 0.206 9.590 1.00 96.56 80 ALA A N 1
ATOM 622 C CA . ALA A 1 80 ? 6.975 0.040 9.700 1.00 96.56 80 ALA A CA 1
ATOM 623 C C . ALA A 1 80 ? 7.501 -0.709 8.472 1.00 96.56 80 ALA A C 1
ATOM 625 O O . ALA A 1 80 ? 6.735 -1.354 7.755 1.00 96.56 80 ALA A O 1
ATOM 626 N N . ASP A 1 81 ? 8.805 -0.599 8.227 1.00 91.44 81 ASP A N 1
ATOM 627 C CA . ASP A 1 81 ? 9.464 -1.515 7.300 1.00 91.44 81 ASP A CA 1
ATOM 628 C C . ASP A 1 81 ? 9.450 -2.931 7.909 1.00 91.44 81 ASP A C 1
ATOM 630 O O . ASP A 1 81 ? 9.477 -3.080 9.134 1.00 91.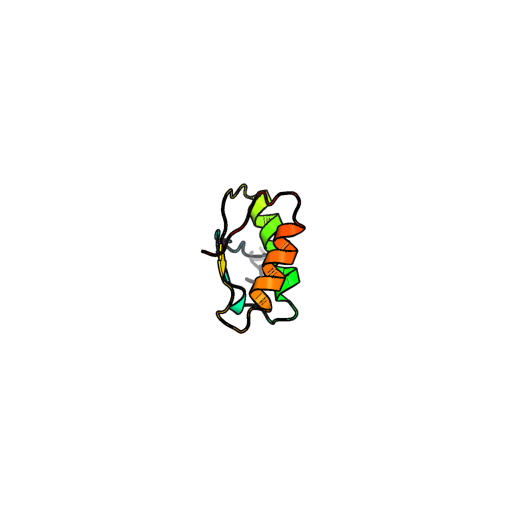44 81 ASP A O 1
ATOM 634 N N . ALA A 1 82 ? 9.352 -3.946 7.047 1.00 80.31 82 ALA A N 1
ATOM 635 C CA . ALA A 1 82 ? 9.363 -5.357 7.439 1.00 80.31 82 ALA A CA 1
ATOM 636 C C . ALA A 1 82 ? 10.773 -5.866 7.764 1.00 80.31 82 ALA A C 1
ATOM 638 O O . ALA A 1 82 ? 11.741 -5.364 7.144 1.00 80.31 82 ALA A O 1
#

Sequence (82 aa):
MSSPADGTPFDEPVPLEISDVLDLHAFAPRDAKAALGAWLEEAHARGWRHVRVIHGRGIGVQREMVRRVLARCPFVESFADA

Radius of gyration: 17.64 Å; Cα contacts (8 Å, |Δi|>4): 47; chains: 1; bounding box: 55×35×42 Å

Foldseek 3Di:
DDDDDPDDPPPDDDDDDDDLEAELVVDDPVCSLVVLLVSVVVCVVVVPPHGYYHDDPPPCPVVVSNVVSLVPDPPRPDDDDD

Secondary structure (DSSP, 8-state):
--------TTSSPPPP---SEEEGGGS-TTTHHHHHHHHHHHHHHTT-S--EEE--SSSSHHHHHHHHHHTT-TT-------